Protein AF-A0AAP7LV33-F1 (afdb_monomer_lite)

pLDDT: mean 70.16, std 12.86, range [33.81, 88.5]

Radius of gyration: 26.18 Å; chains: 1; bounding box: 59×38×74 Å

Secondary structure (DSSP, 8-state):
-------THHHHHHHHHHHHHHTTT---HHHHHHHHHHHHHHHHHHHHHHHHHHHHHHHHHHHHHHHHTT--HHHHHHHHHHHTTS-HHHHHHHHHHHHHHHHHHHHHHHHHHHHHHHHHHHHTT-

Structure (mmCIF, N/CA/C/O backbone):
data_AF-A0AAP7LV33-F1
#
_entry.id   AF-A0AAP7LV33-F1
#
loop_
_atom_site.group_PDB
_atom_site.id
_atom_site.type_symbol
_atom_site.label_atom_id
_atom_site.label_alt_id
_atom_site.label_comp_id
_atom_site.label_asym_id
_atom_site.label_entity_id
_atom_site.label_seq_id
_atom_site.pdbx_PDB_ins_code
_atom_site.Cartn_x
_atom_site.Cartn_y
_atom_site.Cartn_z
_atom_site.occupancy
_atom_site.B_iso_or_equiv
_atom_site.auth_seq_id
_atom_site.auth_comp_id
_atom_site.auth_asym_id
_atom_site.auth_atom_id
_atom_site.pdbx_PDB_model_num
ATOM 1 N N . MET A 1 1 ? -19.433 -6.964 -10.236 1.00 36.38 1 MET A N 1
ATOM 2 C CA . MET A 1 1 ? -18.726 -6.855 -11.534 1.00 36.38 1 MET A CA 1
ATOM 3 C C . MET A 1 1 ? -17.437 -6.056 -11.342 1.00 36.38 1 MET A C 1
ATOM 5 O O . MET A 1 1 ? -17.511 -4.865 -11.067 1.00 36.38 1 MET A O 1
ATOM 9 N N . ARG A 1 2 ? -16.258 -6.698 -11.393 1.00 33.81 2 ARG A N 1
ATOM 10 C CA . ARG A 1 2 ? -14.954 -6.005 -11.339 1.00 33.81 2 ARG A CA 1
ATOM 11 C C . ARG A 1 2 ? -14.710 -5.332 -12.693 1.00 33.81 2 ARG A C 1
ATOM 13 O O . ARG A 1 2 ? -14.566 -6.032 -13.688 1.00 33.81 2 ARG A O 1
ATOM 20 N N . LYS A 1 3 ? -14.674 -3.998 -12.741 1.00 38.06 3 LYS A N 1
ATOM 21 C CA . LYS A 1 3 ? -14.221 -3.266 -13.931 1.00 38.06 3 LYS A CA 1
ATOM 22 C C . LYS A 1 3 ? -12.725 -3.542 -14.100 1.00 38.06 3 LYS A C 1
ATOM 24 O O . LYS A 1 3 ? -11.926 -3.076 -13.292 1.00 38.06 3 LYS A O 1
ATOM 29 N N . ILE A 1 4 ? -12.360 -4.340 -15.103 1.00 44.97 4 ILE A N 1
ATOM 30 C CA . ILE A 1 4 ? -10.971 -4.471 -15.546 1.00 44.97 4 ILE A CA 1
ATOM 31 C C . ILE A 1 4 ? -10.633 -3.128 -16.184 1.00 44.97 4 ILE A C 1
ATOM 33 O O . ILE A 1 4 ? -11.045 -2.839 -17.304 1.00 44.97 4 ILE A O 1
ATOM 37 N N . VAL A 1 5 ? -9.961 -2.261 -15.430 1.00 45.53 5 VAL A N 1
ATOM 38 C CA . VAL A 1 5 ? -9.369 -1.047 -15.985 1.00 45.53 5 VAL A CA 1
ATOM 39 C C . VAL A 1 5 ? -8.176 -1.524 -16.801 1.00 45.53 5 VAL A C 1
ATOM 41 O O . VAL A 1 5 ? -7.093 -1.743 -16.264 1.00 45.53 5 VAL A O 1
ATOM 44 N N . ILE A 1 6 ? -8.405 -1.791 -18.088 1.00 48.88 6 ILE A N 1
ATOM 45 C CA . ILE A 1 6 ? -7.328 -2.028 -19.045 1.00 48.88 6 ILE A CA 1
ATOM 46 C C . ILE A 1 6 ? -6.567 -0.709 -19.100 1.00 48.88 6 ILE A C 1
ATOM 48 O O . ILE A 1 6 ? -7.043 0.273 -19.667 1.00 48.88 6 ILE A O 1
ATOM 52 N N . SER A 1 7 ? -5.429 -0.665 -18.410 1.00 50.84 7 SER A N 1
ATOM 53 C CA . SER A 1 7 ? -4.532 0.481 -18.459 1.00 50.84 7 SER A CA 1
ATOM 54 C C . SER A 1 7 ? -4.215 0.776 -19.932 1.00 50.84 7 SER A C 1
ATOM 56 O O . SER A 1 7 ? -3.925 -0.170 -20.673 1.00 50.84 7 SER A O 1
ATOM 58 N N . PRO A 1 8 ? -4.234 2.045 -20.379 1.00 55.75 8 PRO A N 1
ATOM 59 C CA . PRO A 1 8 ? -3.929 2.420 -21.766 1.00 55.75 8 PRO A CA 1
ATOM 60 C C . PRO A 1 8 ? -2.518 1.999 -22.231 1.00 55.75 8 PRO A C 1
ATOM 62 O O . PRO A 1 8 ? -2.191 2.142 -23.404 1.00 55.75 8 PRO A O 1
ATOM 65 N N . LEU A 1 9 ? -1.702 1.438 -21.331 1.00 52.88 9 LEU A N 1
ATOM 66 C CA . LEU A 1 9 ? -0.371 0.879 -21.579 1.00 52.88 9 LEU A CA 1
ATOM 67 C C . LEU A 1 9 ? -0.371 -0.547 -22.161 1.00 52.88 9 LEU A C 1
ATOM 69 O O . LEU A 1 9 ? 0.597 -0.950 -22.799 1.00 52.88 9 LEU A O 1
ATOM 73 N N . LEU A 1 10 ? -1.440 -1.327 -21.964 1.00 57.28 10 LEU A N 1
ATOM 74 C CA . LEU A 1 10 ? -1.545 -2.678 -22.538 1.00 57.28 10 LEU A CA 1
ATOM 75 C C . LEU A 1 10 ? -1.551 -2.652 -24.080 1.00 57.28 10 LEU A C 1
ATOM 77 O O . LEU A 1 10 ? -0.806 -3.421 -24.686 1.00 57.28 10 LEU A O 1
ATOM 81 N N . PRO A 1 11 ? -2.304 -1.745 -24.733 1.00 61.44 11 PRO A N 1
ATOM 82 C CA . PRO A 1 11 ? -2.242 -1.570 -26.180 1.00 61.44 11 PRO A CA 1
ATOM 83 C C . PRO A 1 11 ? -0.857 -1.141 -26.681 1.00 61.44 11 PRO A C 1
ATOM 85 O O . PRO A 1 11 ? -0.370 -1.710 -27.654 1.00 61.44 11 PRO A O 1
ATOM 88 N N . SER A 1 12 ? -0.188 -0.184 -26.023 1.00 63.31 12 SER A N 1
ATOM 89 C CA . SER A 1 12 ? 1.115 0.321 -26.488 1.00 63.31 12 SER A CA 1
ATOM 90 C C . SER A 1 12 ? 2.226 -0.727 -26.388 1.00 63.31 12 SER A C 1
ATOM 92 O O . SER A 1 12 ? 3.035 -0.840 -27.307 1.00 63.31 12 SER A O 1
ATOM 94 N N . PHE A 1 13 ? 2.227 -1.555 -25.339 1.00 64.12 13 PHE A N 1
ATOM 95 C CA . PHE A 1 13 ? 3.145 -2.691 -25.224 1.00 64.12 13 PHE A CA 1
ATOM 96 C C . PHE A 1 13 ? 2.946 -3.712 -26.356 1.00 64.12 13 PHE A C 1
ATOM 98 O O . PHE A 1 13 ? 3.918 -4.192 -26.940 1.00 64.12 13 PHE A O 1
ATOM 105 N N . VAL A 1 14 ? 1.691 -3.995 -26.721 1.00 66.25 14 VAL A N 1
ATOM 106 C CA 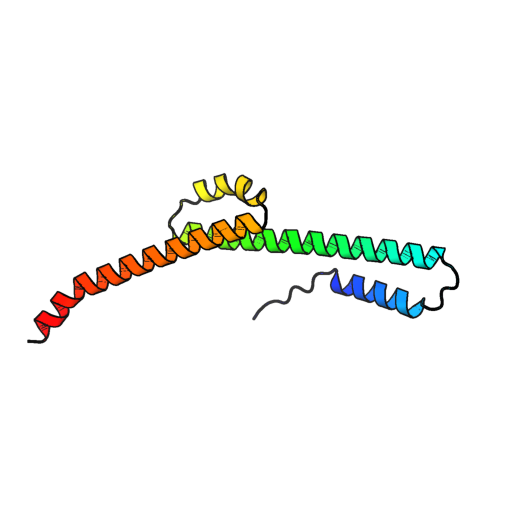. VAL A 1 14 ? 1.356 -4.898 -27.833 1.00 66.25 14 VAL A CA 1
ATOM 107 C C . VAL A 1 14 ? 1.825 -4.323 -29.173 1.00 66.25 14 VAL A C 1
ATOM 109 O O . VAL A 1 14 ? 2.428 -5.053 -29.955 1.00 66.25 14 VAL A O 1
ATOM 112 N N . PHE A 1 15 ? 1.652 -3.021 -29.425 1.00 67.19 15 PHE A N 1
ATOM 113 C CA . PHE A 1 15 ? 2.168 -2.378 -30.643 1.00 67.19 15 PHE A CA 1
ATOM 114 C C . PHE A 1 15 ? 3.701 -2.411 -30.734 1.00 67.19 15 PHE A C 1
ATOM 116 O O . PHE A 1 15 ? 4.233 -2.650 -31.816 1.00 67.19 15 PHE A O 1
ATOM 123 N N . ILE A 1 16 ? 4.415 -2.233 -29.615 1.00 67.06 16 ILE A N 1
ATOM 124 C CA . ILE A 1 16 ? 5.885 -2.325 -29.573 1.00 67.06 16 ILE A CA 1
ATOM 125 C C . ILE A 1 16 ? 6.349 -3.762 -29.835 1.00 67.06 16 ILE A C 1
ATOM 127 O O . ILE A 1 16 ? 7.259 -3.968 -30.634 1.00 67.06 16 ILE A O 1
ATOM 131 N N . MET A 1 17 ? 5.703 -4.761 -29.226 1.00 66.38 17 MET A N 1
ATOM 132 C CA . MET A 1 17 ? 6.007 -6.178 -29.469 1.00 66.38 17 MET A CA 1
ATOM 133 C C . MET A 1 17 ? 5.730 -6.587 -30.919 1.00 66.38 17 MET A C 1
ATOM 135 O O . MET A 1 17 ? 6.536 -7.292 -31.519 1.00 66.38 17 MET A O 1
ATOM 139 N N . ILE A 1 18 ? 4.630 -6.109 -31.508 1.00 68.38 18 ILE A N 1
ATOM 140 C CA . ILE A 1 18 ? 4.311 -6.331 -32.924 1.00 68.38 18 ILE A CA 1
ATOM 141 C C . ILE A 1 18 ? 5.358 -5.657 -33.820 1.00 68.38 18 ILE A C 1
ATOM 143 O O . ILE A 1 18 ? 5.863 -6.293 -34.739 1.00 68.38 18 ILE A O 1
ATOM 147 N N . ALA A 1 19 ? 5.751 -4.412 -33.535 1.00 65.44 19 ALA A N 1
ATOM 148 C CA . ALA A 1 19 ? 6.801 -3.720 -34.283 1.00 65.44 19 ALA A CA 1
ATOM 149 C C . ALA A 1 19 ? 8.165 -4.422 -34.169 1.00 65.44 19 ALA A C 1
ATOM 151 O O . ALA A 1 19 ? 8.912 -4.459 -35.146 1.00 65.44 19 ALA A O 1
ATOM 152 N N . PHE A 1 20 ? 8.476 -5.008 -33.009 1.00 66.38 20 PHE A N 1
ATOM 153 C CA . PHE A 1 20 ? 9.689 -5.795 -32.781 1.00 66.38 20 PHE A CA 1
ATOM 154 C C . PHE A 1 20 ? 9.659 -7.127 -33.542 1.00 66.38 20 PHE A C 1
ATOM 156 O O . PHE A 1 20 ? 10.648 -7.490 -34.167 1.00 66.38 20 PHE A O 1
ATOM 163 N N . LEU A 1 21 ? 8.516 -7.824 -33.558 1.00 64.38 21 LEU A N 1
ATOM 164 C CA . LEU A 1 21 ? 8.326 -9.077 -34.300 1.00 64.38 21 LEU A CA 1
ATOM 165 C C . LEU A 1 21 ? 8.355 -8.868 -35.821 1.00 64.38 21 LEU A C 1
ATOM 167 O O . LEU A 1 21 ? 8.996 -9.643 -36.525 1.00 64.38 21 LEU A O 1
ATOM 171 N N . ILE A 1 22 ? 7.719 -7.804 -36.327 1.00 65.12 22 ILE A N 1
ATOM 172 C CA . ILE A 1 22 ? 7.745 -7.440 -37.756 1.00 65.12 22 ILE A CA 1
ATOM 173 C C . ILE A 1 22 ? 9.169 -7.070 -38.195 1.00 65.12 22 ILE A C 1
ATOM 175 O O . ILE A 1 22 ? 9.572 -7.378 -39.314 1.00 65.12 22 ILE A O 1
ATOM 179 N N . ASN A 1 23 ? 9.950 -6.452 -37.306 1.00 60.69 23 ASN A N 1
ATOM 180 C CA . ASN A 1 23 ? 11.324 -6.049 -37.581 1.00 60.69 23 ASN A CA 1
ATOM 181 C C . ASN A 1 23 ? 12.387 -7.028 -37.039 1.00 60.69 23 ASN A C 1
ATOM 183 O O . ASN A 1 23 ? 13.567 -6.700 -37.030 1.00 60.69 23 ASN A O 1
ATOM 187 N N . ALA A 1 24 ? 12.044 -8.252 -36.632 1.00 54.81 24 ALA A N 1
ATOM 188 C CA . ALA A 1 24 ? 13.025 -9.211 -36.099 1.00 54.81 24 ALA A CA 1
ATOM 189 C C . ALA A 1 24 ? 14.094 -9.663 -37.130 1.00 54.81 24 ALA A C 1
ATOM 191 O O . ALA A 1 24 ? 15.053 -10.337 -36.768 1.00 54.81 24 ALA A O 1
ATOM 192 N N . ASN A 1 25 ? 13.967 -9.238 -38.394 1.00 60.31 25 ASN A N 1
ATOM 193 C CA . ASN A 1 25 ? 14.980 -9.348 -39.452 1.00 60.31 25 ASN A CA 1
ATOM 194 C C . ASN A 1 25 ? 15.971 -8.160 -39.510 1.00 60.31 25 ASN A C 1
ATOM 196 O O . ASN A 1 25 ? 16.699 -8.019 -40.493 1.00 60.31 25 ASN A O 1
ATOM 200 N N . ILE A 1 26 ? 16.005 -7.275 -38.505 1.00 57.69 26 ILE A N 1
ATOM 201 C CA . ILE A 1 26 ? 16.927 -6.131 -38.473 1.00 57.69 26 ILE A CA 1
ATOM 202 C C . ILE A 1 26 ? 18.388 -6.624 -38.453 1.00 57.69 26 ILE A C 1
ATOM 204 O O . ILE A 1 26 ? 18.915 -7.059 -37.435 1.00 57.69 26 ILE A O 1
ATOM 208 N N . THR A 1 27 ? 19.080 -6.445 -39.576 1.00 58.19 27 THR A N 1
ATOM 209 C CA . THR A 1 27 ? 20.549 -6.493 -39.710 1.00 58.19 27 THR A CA 1
ATOM 210 C C . THR A 1 27 ? 21.243 -5.268 -39.103 1.00 58.19 27 THR A C 1
ATOM 212 O O . THR A 1 27 ? 22.465 -5.237 -38.987 1.00 58.19 27 THR A O 1
ATOM 215 N N . ASN A 1 28 ? 20.481 -4.241 -38.719 1.00 66.50 28 ASN A N 1
ATOM 216 C CA . ASN A 1 28 ? 20.995 -2.952 -38.271 1.00 66.50 28 ASN A CA 1
ATOM 217 C C . ASN A 1 28 ? 20.905 -2.782 -36.744 1.00 66.50 28 ASN A C 1
ATOM 219 O O . ASN A 1 28 ? 19.885 -2.355 -36.195 1.00 66.50 28 ASN A O 1
ATOM 223 N N . THR A 1 29 ? 22.011 -3.082 -36.065 1.00 67.12 29 THR A N 1
ATOM 224 C CA . THR A 1 29 ? 22.174 -3.061 -34.601 1.00 67.12 29 THR A CA 1
ATOM 225 C C . THR A 1 29 ? 21.639 -1.787 -33.936 1.00 67.12 29 THR A C 1
ATOM 227 O O . THR A 1 29 ? 21.086 -1.850 -32.840 1.00 67.12 29 THR A O 1
ATOM 230 N N . TYR A 1 30 ? 21.727 -0.632 -34.603 1.00 73.62 30 TYR A N 1
ATOM 231 C CA . TYR A 1 30 ? 21.252 0.645 -34.062 1.00 73.62 30 TYR A CA 1
ATOM 232 C C . TYR A 1 30 ? 19.726 0.703 -33.894 1.00 73.62 30 TYR A C 1
ATOM 234 O O . TYR A 1 30 ? 19.238 1.243 -32.900 1.00 73.62 30 TYR A O 1
ATOM 242 N N . ILE A 1 31 ? 18.965 0.105 -34.817 1.00 71.12 31 ILE A N 1
ATOM 243 C CA . ILE A 1 31 ? 17.495 0.060 -34.740 1.00 71.12 31 ILE A CA 1
ATOM 244 C C . ILE A 1 31 ? 17.061 -0.883 -33.612 1.00 71.12 31 ILE A C 1
ATOM 246 O O . ILE A 1 31 ? 16.163 -0.551 -32.838 1.00 71.12 31 ILE A O 1
ATOM 250 N N . ALA A 1 32 ? 17.744 -2.022 -33.460 1.00 68.38 32 ALA A N 1
ATOM 251 C CA . ALA A 1 32 ? 17.478 -2.967 -32.377 1.00 68.38 32 ALA A CA 1
ATOM 252 C C . ALA A 1 32 ? 17.737 -2.341 -30.993 1.00 68.38 32 ALA A C 1
ATOM 254 O O . ALA A 1 32 ? 16.903 -2.456 -30.096 1.00 68.38 32 ALA A O 1
ATOM 255 N N . ILE A 1 33 ? 18.846 -1.608 -30.835 1.00 73.50 33 ILE A N 1
ATOM 256 C CA . ILE A 1 33 ? 19.156 -0.882 -29.593 1.00 73.50 33 ILE A CA 1
ATOM 257 C C . ILE A 1 33 ? 18.092 0.187 -29.304 1.00 73.50 33 ILE A C 1
ATOM 259 O O . ILE A 1 33 ? 17.606 0.271 -28.176 1.00 73.50 33 ILE A O 1
ATOM 263 N N . GLY A 1 34 ? 17.678 0.964 -30.311 1.00 74.44 34 GLY A N 1
ATOM 264 C CA . GLY A 1 34 ? 16.628 1.977 -30.156 1.00 74.44 34 GLY A CA 1
ATOM 265 C C . GLY A 1 34 ? 15.292 1.392 -29.686 1.00 74.44 34 GLY A C 1
ATOM 266 O O . GLY A 1 34 ? 14.664 1.932 -28.773 1.00 74.44 34 GLY A O 1
ATOM 267 N N . LEU A 1 35 ? 14.888 0.245 -30.242 1.00 72.19 35 LEU A N 1
ATOM 268 C CA . LEU A 1 35 ? 13.679 -0.469 -29.819 1.00 72.19 35 LEU A CA 1
ATOM 269 C C . LEU A 1 35 ? 13.796 -1.021 -28.390 1.00 72.19 35 LEU A C 1
ATOM 271 O O . LEU A 1 35 ? 12.841 -0.912 -27.622 1.00 72.19 35 LEU A O 1
ATOM 275 N N . CYS A 1 36 ? 14.960 -1.543 -27.994 1.00 69.62 36 CYS A N 1
ATOM 276 C CA . CYS A 1 36 ? 15.209 -1.997 -26.620 1.00 69.62 36 CYS A CA 1
ATOM 277 C C . CYS A 1 36 ? 15.131 -0.850 -25.597 1.00 69.62 36 CYS A C 1
ATOM 279 O O . CYS A 1 36 ? 14.582 -1.022 -24.505 1.00 69.62 36 CYS A O 1
ATOM 281 N N . ILE A 1 37 ? 15.624 0.342 -25.946 1.00 78.56 37 ILE A N 1
ATOM 282 C CA . ILE A 1 37 ? 15.510 1.530 -25.087 1.00 78.56 37 ILE A CA 1
ATOM 283 C C . ILE A 1 37 ? 14.040 1.954 -24.965 1.00 78.56 37 ILE A C 1
ATOM 285 O O . ILE A 1 37 ? 13.544 2.163 -23.860 1.00 78.56 37 ILE A O 1
ATOM 289 N N . LEU A 1 38 ? 13.299 2.000 -26.075 1.00 73.75 38 LEU A N 1
ATOM 290 C CA . LEU A 1 38 ? 11.868 2.327 -26.053 1.00 73.75 38 LEU A CA 1
ATOM 291 C C . LEU A 1 38 ? 11.050 1.320 -25.233 1.00 73.75 38 LEU A C 1
ATOM 293 O O . LEU A 1 38 ? 10.182 1.719 -24.453 1.00 73.75 38 LEU A O 1
ATOM 297 N N . ALA A 1 39 ? 11.332 0.024 -25.370 1.00 72.25 39 ALA A N 1
ATOM 298 C CA . ALA A 1 39 ? 10.669 -1.020 -24.596 1.00 72.25 39 ALA A CA 1
ATOM 299 C C . ALA A 1 39 ? 10.978 -0.897 -23.095 1.00 72.25 39 ALA A C 1
ATOM 301 O O . ALA A 1 39 ? 10.063 -0.951 -22.274 1.00 72.25 39 ALA A O 1
ATOM 302 N N . SER A 1 40 ? 12.241 -0.665 -22.727 1.00 73.44 40 SER A N 1
ATOM 303 C CA . SER A 1 40 ? 12.643 -0.537 -21.320 1.00 73.44 40 SER A CA 1
ATOM 304 C C . SER A 1 40 ? 12.053 0.707 -20.640 1.00 73.44 40 SER A C 1
ATOM 306 O O . SER A 1 40 ? 11.572 0.599 -19.512 1.00 73.44 40 SER A O 1
ATOM 308 N N . VAL A 1 41 ? 11.970 1.850 -21.333 1.00 77.00 41 VAL A N 1
ATOM 309 C CA . VAL A 1 41 ? 11.289 3.058 -20.822 1.00 77.00 41 VAL A CA 1
ATOM 310 C C . VAL A 1 41 ? 9.794 2.809 -20.590 1.00 77.00 41 VAL A C 1
ATOM 312 O O . VAL A 1 41 ? 9.263 3.196 -19.548 1.00 77.00 41 VAL A O 1
ATOM 315 N N . ASN A 1 42 ? 9.111 2.120 -21.513 1.00 72.19 42 ASN A N 1
ATOM 316 C CA . ASN A 1 42 ? 7.689 1.788 -21.356 1.00 72.19 42 ASN A CA 1
ATOM 317 C C . ASN A 1 42 ? 7.437 0.829 -20.184 1.00 72.19 42 ASN A C 1
ATOM 319 O O . ASN A 1 42 ? 6.492 1.030 -19.420 1.00 72.19 42 ASN A O 1
ATOM 323 N N . ILE A 1 43 ? 8.294 -0.182 -20.012 1.00 73.62 43 ILE A N 1
ATOM 324 C CA . ILE A 1 43 ? 8.216 -1.114 -18.879 1.00 73.62 43 ILE A CA 1
ATOM 325 C C . ILE A 1 43 ? 8.406 -0.357 -17.562 1.00 73.62 43 ILE A C 1
ATOM 327 O O . ILE A 1 43 ? 7.600 -0.511 -16.645 1.00 73.62 43 ILE A O 1
ATOM 331 N N . LEU A 1 44 ? 9.422 0.505 -17.471 1.00 76.38 44 LEU A N 1
ATOM 332 C CA . LEU A 1 44 ? 9.679 1.300 -16.272 1.00 76.38 44 LEU A CA 1
ATOM 333 C C . LEU A 1 44 ? 8.490 2.211 -15.928 1.00 76.38 44 LEU A C 1
ATOM 335 O O . LEU A 1 44 ? 8.056 2.253 -14.777 1.00 76.38 44 LEU A O 1
ATOM 339 N N . TYR A 1 45 ? 7.921 2.892 -16.924 1.00 74.06 45 TYR A N 1
ATOM 340 C CA . TYR A 1 45 ? 6.749 3.747 -16.734 1.00 74.06 45 TYR A CA 1
ATOM 341 C C . TYR A 1 45 ? 5.515 2.952 -16.274 1.00 74.06 45 TYR A C 1
ATOM 343 O O . TYR A 1 45 ? 4.782 3.396 -15.385 1.00 74.06 45 TYR A O 1
ATOM 351 N N . PHE A 1 46 ? 5.302 1.751 -16.824 1.00 70.50 46 PHE A N 1
ATOM 352 C CA . PHE A 1 46 ? 4.249 0.842 -16.371 1.00 70.50 46 PHE A CA 1
ATOM 353 C C . PHE A 1 46 ? 4.432 0.440 -14.905 1.00 70.50 46 PHE A C 1
ATOM 355 O O . PHE A 1 46 ? 3.484 0.563 -14.131 1.00 70.50 46 PHE A O 1
ATOM 362 N N . PHE A 1 47 ? 5.641 0.045 -14.494 1.00 66.50 47 PHE A N 1
ATOM 363 C CA . PHE A 1 47 ? 5.928 -0.283 -13.095 1.00 66.50 47 PHE A CA 1
ATOM 364 C C . PHE A 1 47 ? 5.668 0.902 -12.161 1.00 66.50 47 PHE A C 1
ATOM 366 O O . PHE A 1 47 ? 4.984 0.733 -11.156 1.00 66.50 47 PHE A O 1
ATOM 373 N N . ILE A 1 48 ? 6.128 2.108 -12.511 1.00 67.69 48 ILE A N 1
ATOM 374 C CA . ILE A 1 48 ? 5.869 3.325 -11.722 1.00 67.69 48 ILE A CA 1
ATOM 375 C C . ILE A 1 48 ? 4.363 3.592 -11.598 1.00 67.69 48 ILE A C 1
ATOM 377 O O . ILE A 1 48 ? 3.868 3.888 -10.511 1.00 67.69 48 ILE A O 1
ATOM 381 N N . THR A 1 49 ? 3.619 3.462 -12.698 1.00 62.38 49 THR A N 1
ATOM 382 C CA . THR A 1 49 ? 2.170 3.704 -12.713 1.00 62.38 49 THR A CA 1
ATOM 383 C C . THR A 1 49 ? 1.426 2.684 -11.858 1.00 62.38 49 THR A C 1
ATOM 385 O O . THR A 1 49 ? 0.546 3.060 -11.087 1.00 62.38 49 THR A O 1
ATOM 388 N N . VAL A 1 50 ? 1.788 1.401 -11.961 1.00 60.56 50 VAL A N 1
ATOM 389 C CA . VAL A 1 50 ? 1.214 0.334 -11.132 1.00 60.56 50 VAL A CA 1
ATOM 390 C C . VAL A 1 50 ? 1.525 0.574 -9.658 1.00 60.56 50 VAL A C 1
ATOM 392 O O . VAL A 1 50 ? 0.592 0.531 -8.863 1.00 60.56 50 VAL A O 1
ATOM 395 N N . LEU A 1 51 ? 2.771 0.912 -9.309 1.00 58.81 51 LEU A N 1
ATOM 396 C CA . LEU A 1 51 ? 3.186 1.224 -7.935 1.00 58.81 51 LEU A CA 1
ATOM 397 C C . LEU A 1 51 ? 2.403 2.407 -7.349 1.00 58.81 51 LEU A C 1
ATOM 399 O O . LEU A 1 51 ? 1.906 2.331 -6.226 1.00 58.81 51 LEU A O 1
ATOM 403 N N . MET A 1 52 ? 2.214 3.482 -8.121 1.00 58.38 52 MET A N 1
ATOM 404 C CA . MET A 1 52 ? 1.391 4.614 -7.681 1.00 58.38 52 MET A CA 1
ATOM 405 C C . MET A 1 52 ? -0.087 4.236 -7.516 1.00 58.38 52 MET A C 1
ATOM 407 O O . MET A 1 52 ? -0.770 4.752 -6.629 1.00 58.38 52 MET A O 1
ATOM 411 N N . TYR A 1 53 ? -0.599 3.325 -8.344 1.00 57.72 53 TYR A N 1
ATOM 412 C CA . TYR A 1 53 ? -1.986 2.875 -8.260 1.00 57.72 53 TYR A CA 1
ATOM 413 C C . TYR A 1 53 ? -2.224 1.927 -7.073 1.00 57.72 53 TYR A C 1
ATOM 415 O O . TYR A 1 53 ? -3.252 2.038 -6.401 1.00 57.72 53 TYR A O 1
ATOM 423 N N . THR A 1 54 ? -1.286 1.019 -6.780 1.00 56.12 54 THR A N 1
ATOM 424 C CA . THR A 1 54 ? -1.362 0.108 -5.627 1.00 56.12 54 THR A CA 1
ATOM 425 C C . THR A 1 54 ? -1.177 0.846 -4.308 1.00 56.12 54 THR A C 1
ATOM 427 O O . THR A 1 54 ? -1.996 0.650 -3.411 1.00 56.12 54 THR A O 1
ATOM 430 N N . GLY A 1 55 ? -0.217 1.775 -4.217 1.00 58.31 55 GLY A N 1
ATOM 431 C CA . GLY A 1 55 ? -0.016 2.591 -3.013 1.00 58.31 55 GLY A CA 1
ATOM 432 C C . GLY A 1 55 ? -1.253 3.421 -2.645 1.00 58.31 55 GLY A C 1
ATOM 433 O O . GLY A 1 55 ? -1.637 3.506 -1.480 1.00 58.31 55 GLY A O 1
ATOM 434 N N . ASN A 1 56 ? -1.973 3.950 -3.641 1.00 66.81 56 ASN A N 1
ATOM 435 C CA . ASN A 1 56 ? -3.234 4.665 -3.409 1.00 66.81 56 ASN A CA 1
ATOM 436 C C . ASN A 1 56 ? -4.369 3.760 -2.908 1.00 66.81 56 ASN A C 1
ATOM 438 O O . ASN A 1 56 ? -5.253 4.224 -2.184 1.00 66.81 56 ASN A O 1
ATOM 442 N N . LYS A 1 57 ? -4.366 2.478 -3.286 1.00 75.06 57 LYS A N 1
ATOM 443 C CA . LYS A 1 57 ? -5.366 1.516 -2.818 1.00 75.06 57 LYS A CA 1
ATOM 444 C C . LYS A 1 57 ? -5.102 1.095 -1.371 1.00 75.06 57 LYS A C 1
ATOM 446 O O . LYS A 1 57 ? -6.045 1.065 -0.590 1.00 75.06 57 LYS A O 1
ATOM 451 N N . GLU A 1 58 ? -3.850 0.834 -1.004 1.00 78.00 58 GLU A N 1
ATOM 452 C CA . GLU A 1 58 ? -3.484 0.475 0.375 1.00 78.00 58 GLU A CA 1
ATOM 453 C C . GLU A 1 58 ? -3.795 1.606 1.358 1.00 78.00 58 GLU A C 1
ATOM 455 O O . GLU A 1 58 ? -4.396 1.371 2.403 1.00 78.00 58 GLU A O 1
ATOM 460 N N . ILE A 1 59 ? -3.485 2.856 0.996 1.00 83.19 59 ILE A N 1
ATOM 461 C CA . ILE A 1 59 ? -3.839 4.023 1.819 1.00 83.19 59 ILE A CA 1
ATOM 462 C C . ILE A 1 59 ? -5.360 4.140 1.978 1.00 83.19 59 ILE A C 1
ATOM 464 O O . ILE A 1 59 ? -5.845 4.497 3.052 1.00 83.19 59 ILE A O 1
ATOM 468 N N . LYS A 1 60 ? -6.130 3.816 0.933 1.00 85.56 60 LYS A N 1
ATOM 469 C CA . LYS A 1 60 ? -7.592 3.809 1.011 1.00 85.56 60 LYS A CA 1
ATOM 470 C C . LYS A 1 60 ? -8.108 2.739 1.979 1.00 85.56 60 LYS A C 1
ATOM 472 O O . LYS A 1 60 ? -8.936 3.068 2.823 1.00 85.56 60 LYS A O 1
ATOM 477 N N . ASP A 1 61 ? -7.597 1.512 1.894 1.00 87.38 61 ASP A N 1
ATOM 478 C CA . ASP A 1 61 ? -7.991 0.419 2.795 1.00 87.38 61 ASP A CA 1
ATOM 479 C C . ASP A 1 61 ? -7.628 0.748 4.258 1.00 87.38 61 ASP A C 1
ATOM 481 O O . ASP A 1 61 ? -8.446 0.558 5.162 1.00 87.38 61 ASP A O 1
ATOM 485 N N . ILE A 1 62 ? -6.451 1.343 4.484 1.00 87.94 62 ILE A N 1
ATOM 486 C CA . ILE A 1 62 ? -6.014 1.858 5.789 1.00 87.94 62 ILE A CA 1
ATOM 487 C C . ILE A 1 62 ? -6.973 2.941 6.312 1.00 87.94 62 ILE A C 1
ATOM 489 O O . ILE A 1 62 ? -7.380 2.891 7.473 1.00 87.94 62 ILE A O 1
ATOM 493 N N . ASN A 1 63 ? -7.374 3.905 5.477 1.00 87.38 63 ASN A N 1
ATOM 494 C CA . ASN A 1 63 ? -8.313 4.962 5.870 1.00 87.38 63 ASN A CA 1
ATOM 495 C C . ASN A 1 63 ? -9.692 4.392 6.233 1.00 87.38 63 ASN A C 1
ATOM 497 O O . ASN A 1 63 ? -10.278 4.790 7.239 1.00 87.38 63 ASN A O 1
ATOM 501 N N . ASP A 1 64 ? -10.195 3.430 5.459 1.00 88.44 64 ASP A N 1
ATOM 502 C CA . ASP A 1 64 ? -11.481 2.788 5.737 1.00 88.44 64 ASP A CA 1
ATOM 503 C C . ASP A 1 64 ? -11.440 1.981 7.048 1.00 88.44 64 ASP A C 1
ATOM 505 O O . ASP A 1 64 ? -12.411 1.982 7.806 1.00 88.44 64 ASP A O 1
ATOM 509 N N . LYS A 1 65 ? -10.307 1.343 7.374 1.00 87.94 65 LYS A N 1
ATOM 510 C CA . LYS A 1 65 ? -10.100 0.680 8.675 1.00 87.94 65 LYS A CA 1
ATOM 511 C C . LYS A 1 65 ? -10.001 1.674 9.830 1.00 87.94 65 LYS A C 1
ATOM 513 O O . LYS A 1 65 ? -10.628 1.453 10.860 1.00 87.94 65 LYS A O 1
ATOM 518 N N . MET A 1 66 ? -9.300 2.794 9.652 1.00 87.19 66 MET A N 1
ATOM 519 C CA . MET A 1 66 ? -9.265 3.862 10.659 1.00 87.19 66 MET A CA 1
ATOM 520 C C . MET A 1 66 ? -10.668 4.409 10.962 1.00 87.19 66 MET A C 1
ATOM 522 O O . MET A 1 66 ? -11.001 4.616 12.127 1.00 87.19 66 MET A O 1
ATOM 526 N N . ARG A 1 67 ? -11.523 4.565 9.943 1.00 86.81 67 ARG A N 1
ATOM 527 C CA . ARG A 1 67 ? -12.930 4.961 10.133 1.00 86.81 67 ARG A CA 1
ATOM 528 C C . ARG A 1 67 ? -13.737 3.921 10.907 1.00 86.81 67 ARG A C 1
ATOM 530 O O . ARG A 1 67 ? -14.533 4.298 11.756 1.00 86.81 67 ARG A O 1
ATOM 537 N N . LYS A 1 68 ? -13.518 2.624 10.657 1.00 86.06 68 LYS A N 1
ATOM 538 C CA . LYS A 1 68 ? -14.159 1.538 11.428 1.00 86.06 68 LYS A CA 1
ATOM 539 C C . LYS A 1 68 ? -13.760 1.539 12.904 1.00 86.06 68 LYS A C 1
ATOM 541 O O . LYS A 1 68 ? -14.559 1.135 13.735 1.00 86.06 68 LYS A O 1
ATOM 546 N N . LEU A 1 69 ? -12.559 2.019 13.220 1.00 84.25 69 LEU A N 1
ATOM 547 C CA . LEU A 1 69 ? -12.088 2.232 14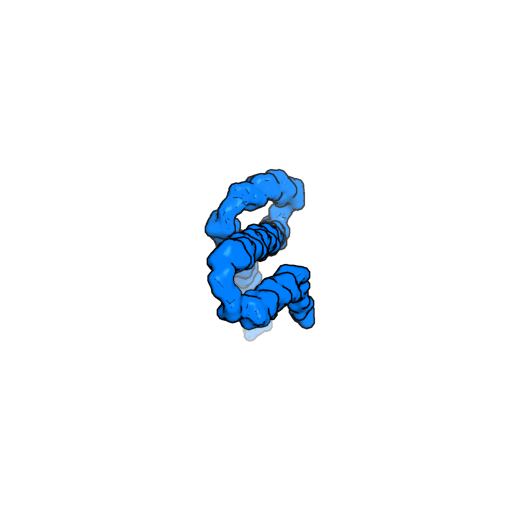.592 1.00 84.25 69 LEU A CA 1
ATOM 548 C C . LEU A 1 69 ? -12.544 3.578 15.183 1.00 84.25 69 LEU A C 1
ATOM 550 O O . LEU A 1 69 ? -12.012 4.012 16.202 1.00 84.25 69 LEU A O 1
ATOM 554 N N . ASN A 1 70 ? -13.501 4.266 14.549 1.00 85.62 70 ASN A N 1
ATOM 555 C CA . ASN A 1 70 ? -14.009 5.573 14.972 1.00 85.62 70 ASN A CA 1
ATOM 556 C C . ASN A 1 70 ? -12.919 6.655 15.116 1.00 85.62 70 ASN A C 1
ATOM 558 O O . ASN A 1 70 ? -13.068 7.603 15.891 1.00 85.62 70 ASN A O 1
ATOM 562 N N . ILE A 1 71 ? -11.818 6.554 14.361 1.00 83.88 71 ILE A N 1
ATOM 563 C CA . ILE A 1 71 ? -10.809 7.616 14.322 1.00 83.88 71 ILE A CA 1
ATOM 564 C C . ILE A 1 71 ? -11.408 8.821 13.578 1.00 83.88 71 ILE A C 1
ATOM 566 O O . ILE A 1 71 ? -11.908 8.657 12.463 1.00 83.88 71 ILE A O 1
ATOM 570 N N . PRO A 1 72 ? -11.347 10.038 14.151 1.00 81.81 72 PRO A N 1
ATOM 571 C CA . PRO A 1 72 ? -11.927 11.221 13.529 1.00 81.81 72 PRO A CA 1
ATOM 572 C C . PRO A 1 72 ? -11.234 11.558 12.206 1.00 81.81 72 PRO A C 1
ATOM 574 O O . PRO A 1 72 ? -10.010 11.450 12.080 1.00 81.81 72 PRO A O 1
ATOM 577 N N . GLU A 1 73 ? -12.020 12.022 11.233 1.00 80.94 73 GLU A N 1
ATOM 578 C CA . GLU A 1 73 ? -11.549 12.296 9.870 1.00 80.94 73 GLU A CA 1
ATOM 579 C C . GLU A 1 73 ? -10.417 13.340 9.840 1.00 80.94 73 GLU A C 1
ATOM 581 O O . GLU A 1 73 ? -9.497 13.217 9.036 1.00 80.94 73 GLU A O 1
ATOM 586 N N . GLU A 1 74 ? -10.408 14.305 10.766 1.00 77.94 74 GLU A N 1
ATOM 587 C CA . GLU A 1 74 ? -9.320 15.285 10.919 1.00 77.94 74 GLU A CA 1
ATOM 588 C C . GLU A 1 74 ? -7.965 14.603 11.172 1.00 77.94 74 GLU A C 1
ATOM 590 O O . GLU A 1 74 ? -6.983 14.877 10.482 1.00 77.94 74 GLU A O 1
ATOM 595 N N . LYS A 1 75 ? -7.921 13.613 12.075 1.00 75.19 75 LYS A N 1
ATOM 596 C CA . LYS A 1 75 ? -6.699 12.834 12.344 1.00 75.19 75 LYS A CA 1
ATOM 597 C C . LYS A 1 75 ? -6.309 11.947 11.166 1.00 75.19 75 LYS A C 1
ATOM 599 O O . LYS A 1 75 ? -5.120 11.711 10.941 1.00 75.19 75 LYS A O 1
ATOM 604 N N . ILE A 1 76 ? -7.286 11.440 10.412 1.00 80.31 76 ILE A N 1
ATOM 605 C CA . ILE A 1 76 ? -7.023 10.678 9.184 1.00 80.31 76 ILE A CA 1
ATOM 606 C C . ILE A 1 76 ? -6.364 11.592 8.144 1.00 80.31 76 ILE A C 1
ATOM 608 O O . ILE A 1 76 ? -5.379 11.188 7.521 1.00 80.31 76 ILE A O 1
ATOM 612 N N . GLN A 1 77 ? -6.849 12.828 7.992 1.00 75.69 77 GLN A N 1
ATOM 613 C CA . GLN A 1 77 ? -6.303 13.824 7.067 1.00 75.69 77 GLN A CA 1
ATOM 614 C C . GLN A 1 77 ? -4.882 14.256 7.439 1.00 75.69 77 GLN A C 1
ATOM 616 O O . GLN A 1 77 ? -3.999 14.235 6.578 1.00 75.69 77 GLN A O 1
ATOM 621 N N . GLU A 1 78 ? -4.621 14.543 8.716 1.00 78.25 78 GLU A N 1
ATOM 622 C CA . GLU A 1 78 ? -3.277 14.877 9.213 1.00 78.25 78 GLU A CA 1
ATOM 623 C C . GLU A 1 78 ? -2.248 13.780 8.892 1.00 78.25 78 GLU A C 1
ATOM 625 O O . GLU A 1 78 ? -1.095 14.054 8.545 1.00 78.25 78 GLU A O 1
ATOM 630 N N . ARG A 1 79 ? -2.678 12.513 8.934 1.00 82.88 79 ARG A N 1
ATOM 631 C CA . ARG A 1 79 ? -1.822 11.349 8.671 1.00 82.88 79 ARG A CA 1
ATOM 632 C C . ARG A 1 79 ? -1.628 11.041 7.187 1.00 82.88 79 ARG A C 1
ATOM 634 O O . ARG A 1 79 ? -0.732 10.260 6.864 1.00 82.88 79 ARG A O 1
ATOM 641 N N . GLN A 1 80 ? -2.363 11.667 6.264 1.00 81.56 80 GLN A N 1
ATOM 642 C CA . GLN A 1 80 ? -2.222 11.381 4.825 1.00 81.56 80 GLN A CA 1
ATOM 643 C C . GLN A 1 80 ? -0.825 11.708 4.302 1.00 81.56 80 GLN A C 1
ATOM 645 O O . GLN A 1 80 ? -0.257 10.942 3.525 1.00 81.56 80 GLN A O 1
ATOM 650 N N . ASN A 1 81 ? -0.237 12.814 4.761 1.00 78.56 81 ASN A N 1
ATOM 651 C CA . ASN A 1 81 ? 1.121 13.193 4.374 1.00 78.56 81 ASN A CA 1
ATOM 652 C C . ASN A 1 81 ? 2.166 12.194 4.880 1.00 78.56 81 ASN A C 1
ATOM 654 O O . ASN A 1 81 ? 3.180 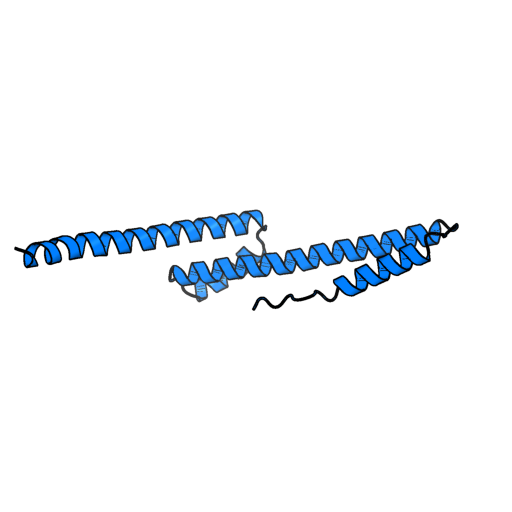11.983 4.215 1.00 78.56 81 ASN A O 1
ATOM 658 N N . TYR A 1 82 ? 1.922 11.570 6.034 1.00 83.62 82 TYR A N 1
ATOM 659 C CA . TYR A 1 82 ? 2.775 10.510 6.554 1.00 83.62 82 TYR A CA 1
ATOM 660 C C . TYR A 1 82 ? 2.618 9.227 5.734 1.00 83.62 82 TYR A C 1
ATOM 662 O O . TYR A 1 82 ? 3.624 8.692 5.270 1.00 83.62 82 TYR A O 1
ATOM 670 N N . LEU A 1 83 ? 1.380 8.772 5.510 1.00 83.50 83 LEU A N 1
ATOM 671 C CA . LEU A 1 83 ? 1.070 7.535 4.786 1.00 83.50 83 LEU A CA 1
ATOM 672 C C . LEU A 1 83 ? 1.590 7.567 3.344 1.00 83.50 83 LEU A C 1
ATOM 674 O O . LEU A 1 83 ? 2.245 6.627 2.912 1.00 83.50 83 LEU A O 1
ATOM 678 N N . ARG A 1 84 ? 1.412 8.689 2.635 1.00 81.12 84 ARG A N 1
ATOM 679 C CA . ARG A 1 84 ? 1.911 8.872 1.258 1.00 81.12 84 ARG A CA 1
ATOM 680 C C . ARG A 1 84 ? 3.435 8.831 1.128 1.00 81.12 84 ARG A C 1
ATOM 682 O O . ARG A 1 84 ? 3.938 8.634 0.030 1.00 81.12 84 ARG A O 1
ATOM 689 N N . LYS A 1 85 ? 4.167 9.059 2.222 1.00 83.50 85 LYS A N 1
ATOM 690 C CA . LYS A 1 85 ? 5.638 9.013 2.258 1.00 83.50 85 LYS A CA 1
ATOM 691 C C . LYS A 1 85 ? 6.180 7.663 2.735 1.00 83.50 85 LYS A C 1
ATOM 693 O O . LYS A 1 85 ? 7.397 7.501 2.799 1.00 83.50 85 LYS A O 1
ATOM 698 N N . GLN A 1 86 ? 5.316 6.723 3.125 1.00 82.94 86 GLN A N 1
ATOM 699 C CA . GLN A 1 86 ? 5.754 5.402 3.566 1.00 82.94 86 GLN A CA 1
ATOM 700 C C . GLN A 1 86 ? 5.986 4.462 2.383 1.00 82.94 86 GLN A C 1
ATOM 702 O O . GLN A 1 86 ? 5.455 4.650 1.295 1.00 82.94 86 GLN A O 1
ATOM 707 N N . THR A 1 87 ? 6.795 3.433 2.623 1.00 83.06 87 THR A N 1
ATOM 708 C CA . THR A 1 87 ? 6.969 2.314 1.697 1.00 83.06 87 THR A CA 1
ATOM 709 C C . THR A 1 87 ? 5.802 1.334 1.814 1.00 83.06 87 THR A C 1
ATOM 711 O O . THR A 1 87 ? 5.247 1.175 2.904 1.00 83.06 87 THR A O 1
ATOM 714 N N . ASP A 1 88 ? 5.502 0.600 0.741 1.00 80.06 88 ASP A N 1
ATOM 715 C CA . ASP A 1 88 ? 4.444 -0.428 0.707 1.00 80.06 88 ASP A CA 1
ATOM 716 C C . ASP A 1 88 ? 4.559 -1.415 1.880 1.00 80.06 88 ASP A C 1
ATOM 718 O O . ASP A 1 88 ? 3.590 -1.726 2.565 1.00 80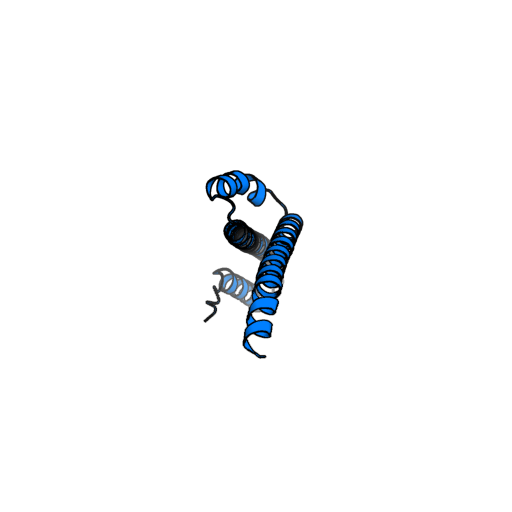.06 88 ASP A O 1
ATOM 722 N N . ARG A 1 89 ? 5.786 -1.831 2.231 1.00 80.12 89 ARG A N 1
ATOM 723 C CA . ARG A 1 89 ? 6.025 -2.722 3.380 1.00 80.12 89 ARG A CA 1
ATOM 724 C C . ARG A 1 89 ? 5.521 -2.137 4.704 1.00 80.12 89 ARG A C 1
ATOM 726 O O . ARG A 1 89 ? 5.007 -2.879 5.538 1.00 80.12 89 ARG A O 1
ATOM 733 N N . LYS A 1 90 ? 5.695 -0.831 4.920 1.00 83.06 90 LYS A N 1
ATOM 734 C CA . LYS A 1 90 ? 5.186 -0.152 6.119 1.00 83.06 90 LYS A CA 1
ATOM 735 C C . LYS A 1 90 ? 3.673 0.030 6.053 1.00 83.06 90 LYS A C 1
ATOM 737 O O . LYS A 1 90 ? 3.019 -0.149 7.075 1.00 83.06 90 LYS A O 1
ATOM 742 N N . LEU A 1 91 ? 3.121 0.339 4.880 1.00 84.50 91 LEU A N 1
ATOM 743 C CA . LEU A 1 91 ? 1.673 0.423 4.686 1.00 84.50 91 LEU A CA 1
ATOM 744 C C . LEU A 1 91 ? 1.001 -0.922 4.997 1.00 84.50 91 LEU A C 1
ATOM 746 O O . LEU A 1 91 ? 0.079 -0.954 5.805 1.00 84.50 91 LEU A O 1
ATOM 750 N N . MET A 1 92 ? 1.541 -2.042 4.510 1.00 84.06 92 MET A N 1
ATOM 751 C CA . MET A 1 92 ? 1.058 -3.385 4.862 1.00 84.06 92 MET A CA 1
ATOM 752 C C . MET A 1 92 ? 1.129 -3.683 6.368 1.00 84.06 92 MET A C 1
ATOM 754 O O . MET A 1 92 ? 0.246 -4.346 6.911 1.00 84.06 92 MET A O 1
ATOM 758 N N . GLN A 1 93 ? 2.174 -3.221 7.064 1.00 86.88 93 GLN A N 1
ATOM 759 C CA . GLN A 1 93 ? 2.277 -3.393 8.519 1.00 86.88 93 GLN A CA 1
ATOM 760 C C . GLN A 1 93 ? 1.192 -2.608 9.260 1.00 86.88 93 GLN A C 1
ATOM 762 O O . GLN A 1 93 ? 0.547 -3.168 10.144 1.00 86.88 93 GLN A O 1
ATOM 767 N N . ILE A 1 94 ? 0.972 -1.348 8.875 1.00 87.19 94 ILE A N 1
ATOM 768 C CA . ILE A 1 94 ? -0.088 -0.498 9.435 1.00 87.19 94 ILE A CA 1
ATOM 769 C C . ILE A 1 94 ? -1.460 -1.129 9.173 1.00 87.19 94 ILE A C 1
ATOM 771 O O . ILE A 1 94 ? -2.281 -1.237 10.080 1.00 87.19 94 ILE A O 1
ATOM 775 N N . ASP A 1 95 ? -1.691 -1.604 7.950 1.00 87.06 95 ASP A N 1
ATOM 776 C CA . ASP A 1 95 ? -2.934 -2.259 7.556 1.00 87.06 95 ASP A CA 1
ATOM 777 C C . ASP A 1 95 ? -3.222 -3.520 8.388 1.00 87.06 95 ASP A C 1
ATOM 779 O O . ASP A 1 95 ? -4.353 -3.742 8.839 1.00 87.06 95 ASP A O 1
ATOM 783 N N . LYS A 1 96 ? -2.186 -4.326 8.648 1.00 88.50 96 LYS A N 1
ATOM 784 C CA . LYS A 1 96 ? -2.285 -5.510 9.506 1.00 88.50 96 LYS A CA 1
ATOM 785 C C . LYS A 1 96 ? -2.611 -5.136 10.952 1.00 88.50 96 LYS A C 1
ATOM 787 O O . LYS A 1 96 ? -3.538 -5.708 11.511 1.00 88.50 96 LYS A O 1
ATOM 792 N N . GLN A 1 97 ? -1.912 -4.154 11.521 1.00 87.06 97 GLN A N 1
ATOM 793 C CA . GLN A 1 97 ? -2.159 -3.691 12.892 1.00 87.06 97 GLN A CA 1
ATOM 794 C C . GLN A 1 97 ? -3.602 -3.211 13.083 1.00 87.06 97 GLN A C 1
ATOM 796 O O . GLN A 1 97 ? -4.272 -3.652 14.011 1.00 87.06 97 GLN A O 1
ATOM 801 N N . LEU A 1 98 ? -4.110 -2.389 12.160 1.00 87.44 98 LEU A N 1
ATOM 802 C CA . LEU A 1 98 ? -5.498 -1.918 12.200 1.00 87.44 98 LEU A CA 1
ATOM 803 C C . LEU A 1 98 ? -6.503 -3.071 12.062 1.00 87.44 98 LEU A C 1
ATOM 805 O O . LEU A 1 98 ? -7.573 -3.040 12.660 1.00 87.44 98 LEU A O 1
ATOM 809 N N . SER A 1 99 ? -6.176 -4.098 11.274 1.00 87.25 99 SER A N 1
ATOM 810 C CA . SER A 1 99 ? -7.034 -5.282 11.130 1.00 87.25 99 SER A CA 1
ATOM 811 C C . SER A 1 99 ? -7.099 -6.100 12.416 1.00 87.25 99 SER A C 1
ATOM 813 O O . SER A 1 99 ? -8.177 -6.554 12.795 1.00 87.25 99 SER A O 1
ATOM 815 N N . ASP A 1 100 ? -5.959 -6.283 13.079 1.00 87.62 100 ASP A N 1
ATOM 816 C CA . ASP A 1 100 ? -5.872 -7.011 14.343 1.00 87.62 100 ASP A CA 1
ATOM 817 C C . ASP A 1 100 ? -6.653 -6.277 15.448 1.00 87.62 100 ASP A C 1
ATOM 819 O O . ASP A 1 100 ? -7.404 -6.916 16.183 1.00 87.62 100 ASP A O 1
ATOM 823 N N . GLU A 1 101 ? -6.574 -4.943 15.491 1.00 82.31 101 GLU A N 1
ATOM 824 C CA . GLU A 1 101 ? -7.315 -4.099 16.439 1.00 82.31 101 GLU A CA 1
ATOM 825 C C . GLU A 1 101 ? -8.834 -4.128 16.196 1.00 82.31 101 GLU A C 1
ATOM 827 O O . GLU A 1 101 ? -9.620 -4.299 17.126 1.00 82.31 101 GLU A O 1
ATOM 832 N N . ILE A 1 102 ? -9.283 -4.066 14.938 1.00 85.06 102 ILE A N 1
ATOM 833 C CA . ILE A 1 102 ? -10.708 -4.249 14.605 1.00 85.06 102 ILE A CA 1
ATOM 834 C C . ILE A 1 102 ? -11.194 -5.638 15.049 1.00 85.06 102 ILE A C 1
ATOM 836 O O . ILE A 1 102 ? -12.311 -5.790 15.544 1.00 85.06 102 ILE A O 1
ATOM 840 N N . ASN A 1 103 ? -10.372 -6.671 14.867 1.00 83.31 103 ASN A N 1
ATOM 841 C CA . ASN A 1 103 ? -10.734 -8.034 15.244 1.00 83.31 103 ASN A CA 1
ATOM 842 C C . ASN A 1 103 ? -10.782 -8.237 16.765 1.00 83.31 103 ASN A C 1
ATOM 844 O O . ASN A 1 103 ? -11.598 -9.040 17.219 1.00 83.31 103 ASN A O 1
ATOM 848 N N . SER A 1 104 ? -9.946 -7.544 17.547 1.00 78.44 104 SER A N 1
ATOM 849 C CA . SER A 1 104 ? -10.052 -7.560 19.011 1.00 78.44 104 SER A CA 1
ATOM 850 C C . SER A 1 104 ? -11.306 -6.830 19.481 1.00 78.44 104 SER A C 1
ATOM 852 O O . SER A 1 104 ? -12.084 -7.422 20.220 1.00 78.44 104 SER A O 1
ATOM 854 N N . PHE A 1 105 ? -11.584 -5.633 18.950 1.00 70.12 105 PHE A N 1
ATOM 855 C CA . PHE A 1 105 ? -12.805 -4.883 19.277 1.00 70.12 105 PHE A CA 1
ATOM 856 C C . PHE A 1 105 ? -14.081 -5.705 19.041 1.00 70.12 105 PHE A C 1
ATOM 858 O O . PHE A 1 105 ? -14.935 -5.797 19.918 1.00 70.12 105 PHE A O 1
ATOM 865 N N . ASN A 1 106 ? -14.182 -6.384 17.894 1.00 65.12 106 ASN A N 1
ATOM 866 C CA . ASN A 1 106 ? -15.342 -7.226 17.581 1.00 65.12 106 ASN A CA 1
ATOM 867 C C . ASN A 1 106 ? -15.452 -8.476 18.472 1.00 65.12 106 ASN A C 1
ATOM 869 O O . ASN A 1 106 ? -16.552 -8.987 18.679 1.00 65.12 106 ASN A O 1
ATOM 873 N N . LYS A 1 107 ? -14.331 -9.019 18.962 1.00 62.66 107 LYS A N 1
ATOM 874 C CA . LYS A 1 107 ? -14.349 -10.160 19.891 1.00 62.66 107 LYS A CA 1
ATOM 875 C C . LYS A 1 107 ? -14.788 -9.737 21.285 1.00 62.66 107 LYS A C 1
ATOM 877 O O . LYS A 1 107 ? -15.557 -10.471 21.899 1.00 62.66 107 LYS A O 1
ATOM 882 N N . ASP A 1 108 ? -14.337 -8.577 21.746 1.00 59.91 108 ASP A N 1
ATOM 883 C CA . ASP A 1 108 ? -14.678 -8.052 23.066 1.00 59.91 108 ASP A CA 1
ATOM 884 C C . ASP A 1 108 ? -16.161 -7.642 23.131 1.00 59.91 108 ASP A C 1
ATOM 886 O O . ASP A 1 108 ? -16.843 -7.978 24.099 1.00 59.91 108 ASP A O 1
ATOM 890 N N . GLU A 1 109 ? -16.713 -7.040 22.068 1.00 59.47 109 GLU A N 1
ATOM 891 C CA . GLU A 1 109 ? -18.164 -6.797 21.957 1.00 59.47 109 GLU A CA 1
ATOM 892 C C . GLU A 1 109 ? -18.977 -8.102 21.936 1.00 59.47 109 GLU A C 1
ATOM 894 O O . GLU A 1 109 ? -19.975 -8.221 22.646 1.00 59.47 109 GLU A O 1
ATOM 899 N N . GLN A 1 110 ? -18.536 -9.122 21.189 1.00 59.66 110 GLN A N 1
ATOM 900 C CA . GLN A 1 110 ? -19.243 -10.408 21.129 1.00 59.66 110 GLN A CA 1
ATOM 901 C C . GLN A 1 110 ? -19.158 -11.223 22.427 1.00 59.66 110 GLN A C 1
ATOM 903 O O . GLN A 1 110 ? -20.102 -11.951 22.744 1.00 59.66 110 GLN A O 1
ATOM 908 N N . MET A 1 111 ? -18.044 -11.153 23.166 1.00 58.22 111 MET A N 1
ATOM 909 C CA . MET A 1 111 ? -17.954 -11.764 24.498 1.00 58.22 111 MET A CA 1
ATOM 910 C C . MET A 1 111 ? -18.839 -11.020 25.496 1.00 58.22 111 MET A C 1
ATOM 912 O O . MET A 1 111 ? -19.583 -11.672 26.221 1.00 58.22 111 MET A O 1
ATOM 916 N N . SER A 1 112 ? -18.832 -9.683 25.465 1.00 59.56 112 SER A N 1
ATOM 917 C CA . SER A 1 112 ? -19.681 -8.839 26.313 1.00 59.56 112 SER A CA 1
ATOM 918 C C . SER A 1 112 ? -21.170 -9.143 26.122 1.00 59.56 112 SER A C 1
ATOM 920 O O . SER A 1 112 ? -21.880 -9.367 27.099 1.00 59.56 112 SER A O 1
ATOM 922 N N . GLU A 1 113 ? -21.652 -9.253 24.87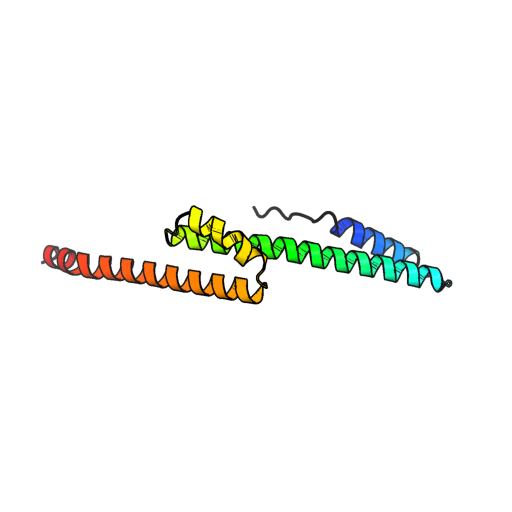8 1.00 59.41 113 GLU A N 1
ATOM 923 C CA . GLU A 1 113 ? -23.054 -9.611 24.626 1.00 59.41 113 GLU A CA 1
ATOM 924 C C . GLU A 1 113 ? -23.395 -11.023 25.118 1.00 59.41 113 GL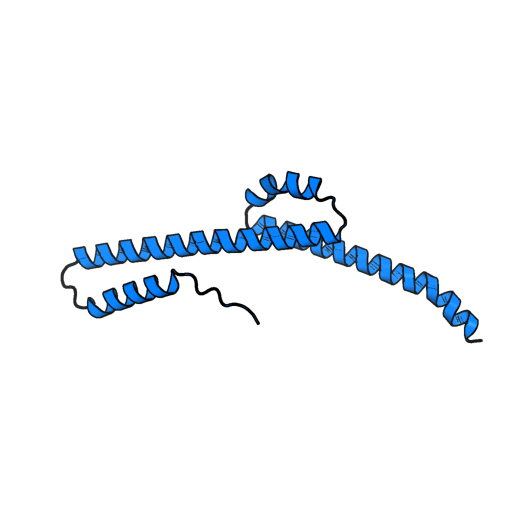U A C 1
ATOM 926 O O . GLU A 1 113 ? -24.415 -11.217 25.781 1.00 59.41 113 GLU A O 1
ATOM 931 N N . LYS A 1 114 ? -22.551 -12.023 24.841 1.00 61.84 114 LYS A N 1
ATOM 932 C CA . LYS A 1 114 ? -22.815 -13.400 25.290 1.00 61.84 114 LYS A CA 1
ATOM 933 C C . LYS A 1 114 ? -22.820 -13.518 26.810 1.00 61.84 114 LYS A C 1
ATOM 935 O O . LYS A 1 114 ? -23.768 -14.066 27.361 1.00 61.84 114 LYS A O 1
ATOM 940 N N . GLU A 1 115 ? -21.823 -12.961 27.494 1.00 60.19 115 GLU A N 1
ATOM 941 C CA . GLU A 1 115 ? -21.749 -12.992 28.959 1.00 60.19 115 GLU A CA 1
ATOM 942 C C . GLU A 1 115 ? -22.884 -12.199 29.623 1.00 60.19 115 GLU A C 1
ATOM 944 O O . GLU A 1 115 ? -23.384 -12.605 30.674 1.00 60.19 115 GLU A O 1
ATOM 949 N N . PHE A 1 116 ? -23.337 -11.104 29.005 1.00 62.25 116 PHE A N 1
ATOM 950 C CA . PHE A 1 116 ? -24.434 -10.288 29.525 1.00 62.25 116 PHE A CA 1
ATOM 951 C C . PHE A 1 116 ? -25.811 -10.951 29.344 1.00 62.25 116 PHE A C 1
ATOM 953 O O . PHE A 1 116 ? -26.646 -10.901 30.253 1.00 62.25 116 PHE A O 1
ATOM 960 N N . PHE A 1 117 ? -26.067 -11.601 28.202 1.00 61.56 117 PHE A N 1
ATOM 961 C CA . PHE A 1 117 ? -27.380 -12.182 27.890 1.00 61.56 117 PHE A CA 1
ATOM 962 C C . PHE A 1 117 ? -27.537 -13.664 28.281 1.00 61.56 117 PHE A C 1
ATOM 964 O O . PHE A 1 117 ? -28.664 -14.088 28.562 1.00 61.56 117 PHE A O 1
ATOM 971 N N . ASP A 1 118 ? -26.461 -14.453 28.378 1.00 64.69 118 ASP A N 1
ATOM 972 C CA . ASP A 1 118 ? -26.535 -15.884 28.730 1.00 64.69 118 ASP A CA 1
ATOM 973 C C . ASP A 1 118 ? -27.191 -16.170 30.099 1.00 64.69 118 ASP A C 1
ATOM 975 O O . ASP A 1 118 ? -28.003 -17.103 30.191 1.00 64.69 118 ASP A O 1
ATOM 979 N N . PRO A 1 119 ? -26.945 -15.389 31.172 1.00 59.81 119 PRO A N 1
ATOM 980 C CA . PRO A 1 119 ? -27.626 -15.592 32.451 1.00 59.81 119 PRO A CA 1
ATOM 981 C C . PRO A 1 119 ? -29.130 -15.297 32.378 1.00 59.81 119 PRO A C 1
ATOM 983 O O . PRO A 1 119 ? -29.920 -15.925 33.082 1.00 59.81 119 PRO A O 1
ATOM 986 N N . ILE A 1 120 ? -29.540 -14.354 31.524 1.00 58.84 120 ILE A N 1
ATOM 987 C CA . ILE A 1 120 ? -30.934 -13.911 31.385 1.00 58.84 120 ILE A CA 1
ATOM 988 C C . ILE A 1 120 ? -31.740 -14.945 30.589 1.00 58.84 120 ILE A C 1
ATOM 990 O O . ILE A 1 120 ? -32.844 -15.323 30.988 1.00 58.84 120 ILE A O 1
ATOM 994 N N . VAL A 1 121 ? -31.170 -15.465 29.498 1.00 59.16 121 VAL A N 1
ATOM 995 C CA . VAL A 1 121 ? -31.814 -16.482 28.652 1.00 59.16 121 VAL A CA 1
ATOM 996 C C . VAL A 1 121 ? -31.943 -17.822 29.383 1.00 59.16 121 VAL A C 1
ATOM 998 O O . VAL A 1 121 ? -32.980 -18.480 29.277 1.00 59.16 121 VAL A O 1
ATOM 1001 N N . ASN A 1 122 ? -30.943 -18.215 30.179 1.00 55.72 122 ASN A N 1
ATOM 1002 C CA . ASN A 1 122 ? -30.995 -19.466 30.943 1.00 55.72 122 ASN A CA 1
ATOM 1003 C C . ASN A 1 122 ? -31.931 -19.411 32.161 1.00 55.72 122 ASN A C 1
ATOM 1005 O O . ASN A 1 122 ? -32.433 -20.452 32.586 1.00 55.72 122 ASN A O 1
ATOM 1009 N N . LYS A 1 123 ? -32.216 -18.223 32.709 1.00 53.88 123 LYS A N 1
ATOM 1010 C CA . LYS A 1 123 ? -33.150 -18.065 33.836 1.00 53.88 123 LYS A CA 1
ATOM 1011 C C . LYS A 1 123 ? -34.621 -18.139 33.411 1.00 53.88 123 LYS A C 1
ATOM 1013 O O . LYS A 1 123 ? -35.441 -18.599 34.192 1.00 53.88 123 LYS A O 1
ATOM 1018 N N . ASN A 1 124 ? -34.936 -17.768 32.169 1.00 53.53 124 ASN A N 1
ATOM 1019 C CA . ASN A 1 124 ? -36.292 -17.833 31.605 1.00 53.53 124 ASN A CA 1
ATOM 1020 C C . ASN A 1 124 ? -36.645 -19.196 30.973 1.00 53.53 124 ASN A C 1
ATOM 1022 O O . ASN A 1 124 ? -37.727 -19.348 30.410 1.00 53.53 124 ASN A O 1
ATOM 1026 N N . ARG A 1 125 ? -35.737 -20.182 31.030 1.00 52.34 125 ARG A N 1
ATOM 1027 C CA . ARG A 1 125 ? -35.942 -21.555 30.528 1.00 52.34 125 ARG A CA 1
ATOM 1028 C C . ARG A 1 125 ? -36.135 -22.604 31.639 1.00 52.34 125 ARG A C 1
ATOM 1030 O O . ARG A 1 125 ? -36.092 -23.794 31.336 1.00 52.34 125 ARG A O 1
ATOM 1037 N N . LYS A 1 126 ? -36.324 -22.189 32.896 1.00 44.00 126 LYS A N 1
ATOM 1038 C CA . LYS A 1 126 ? -36.694 -23.070 34.017 1.00 44.00 126 LYS A CA 1
ATOM 1039 C C . LYS A 1 126 ? -38.122 -22.821 34.467 1.00 44.00 126 LYS A C 1
ATOM 1041 O O . LYS A 1 126 ? -38.493 -21.632 34.549 1.00 44.00 126 LYS A O 1
#

Foldseek 3Di:
DDPPPPDPLVVVLVVLVVVCVVCVVDPDVVVVVVSVVVNVVSVVVVVVVVLVVVLVVLLVLLLVLCVLVVNDVVVSVVCPVVSSPDDPVVSVVSNVVSVVVSVVVVVVVVVVVCVVCVVVVVVVVD

Sequence (126 aa):
MRKIVISPLLPSFVFIMIAFLINANITNTYIAIGLCILASVNILYFFITVLMYTGNKEIKDINDKMRKLNIPEEKIQERQNYLRKQTDRKLMQIDKQLSDEINSFNKDEQMSEKEFFDPIVNKNRK

Organism: NCBI:txid246432